Protein AF-A0A3M1F8Z7-F1 (afdb_monomer)

Mean predicted aligned error: 4.1 Å

Nearest PDB structures (foldseek):
  4fin-assembly2_A  TM=9.625E-01  e=6.842E-06  Escherichia coli K-12
  3j5s-assembly1_D  TM=9.482E-01  e=2.082E-05  Escherichia coli str. K-12 substr. MG1655
  6ha8-assembly1_V  TM=9.549E-01  e=4.007E-05  Bacillus subtilis subsp. subtilis str. 168
  4hzi-assembly1_B  TM=8.168E-01  e=9.385E-05  Leptospira interrogans serovar Copenhageni str. Fiocruz L1-130
  8fee-assembly1_H  TM=8.940E-01  e=3.711E-04  Mycolicibacterium smegmatis MC2 155

Radius of gyration: 15.21 Å; Cα contacts (8 Å, |Δi|>4): 110; chains: 1; bounding box: 30×30×42 Å

Foldseek 3Di:
DWFKWWAQFWADDDPDTLDGGDTDTDDPPDDDDDDDDPSSCPVVVLCCQQVVDPTPDTDMDGDPPDHRDDDDPDDDDDPPDDPVRVVPVD

Secondary structure (DSSP, 8-state):
-EEEEEEEEEEEETTEEEEEEEEEEEETT--------TTSSHHHHHHHHTTSS--SEEEEEE-TTPPP----SS----TTS-HHHHHH--

Structure (mmCIF, N/CA/C/O backbone):
data_AF-A0A3M1F8Z7-F1
#
_entry.id   AF-A0A3M1F8Z7-F1
#
loop_
_atom_site.group_PDB
_atom_site.id
_atom_site.type_symbol
_atom_site.label_atom_id
_atom_site.label_alt_id
_atom_site.label_comp_id
_atom_site.label_asym_id
_atom_site.label_entity_id
_atom_site.label_seq_id
_atom_site.pdbx_PDB_ins_code
_atom_site.Cartn_x
_atom_site.Cartn_y
_atom_site.Cartn_z
_atom_site.occupancy
_atom_site.B_iso_or_equiv
_atom_site.auth_seq_id
_atom_site.auth_comp_id
_atom_site.auth_asym_id
_atom_site.auth_atom_id
_atom_site.pdbx_PDB_model_num
ATOM 1 N N . MET A 1 1 ? -8.393 12.495 -12.176 1.00 91.69 1 MET A N 1
ATOM 2 C CA . MET A 1 1 ? -9.441 11.484 -11.897 1.00 91.69 1 MET A CA 1
ATOM 3 C C . MET A 1 1 ? -9.053 10.752 -10.615 1.00 91.69 1 MET A C 1
ATOM 5 O O . MET A 1 1 ? -7.873 10.763 -10.292 1.00 91.69 1 MET A O 1
ATOM 9 N N . MET A 1 2 ? -10.005 10.224 -9.840 1.00 96.19 2 MET A N 1
ATOM 10 C CA . MET A 1 2 ? -9.680 9.405 -8.661 1.00 96.19 2 MET A CA 1
ATOM 11 C C . MET A 1 2 ? -9.281 7.998 -9.116 1.00 96.19 2 MET A C 1
ATOM 13 O O . MET A 1 2 ? -9.922 7.473 -10.023 1.00 96.19 2 MET A O 1
ATOM 17 N N . LEU A 1 3 ? -8.221 7.432 -8.538 1.00 97.38 3 LEU A N 1
ATOM 18 C CA . LEU A 1 3 ? -7.702 6.107 -8.894 1.00 97.38 3 LEU A CA 1
ATOM 19 C C . LEU A 1 3 ? -7.876 5.105 -7.754 1.00 97.38 3 LEU A C 1
ATOM 21 O O . LEU A 1 3 ? -8.369 4.004 -7.992 1.00 97.38 3 LEU A O 1
ATOM 25 N N . VAL A 1 4 ? -7.490 5.498 -6.537 1.00 97.94 4 VAL A N 1
ATOM 26 C CA . VAL A 1 4 ? -7.583 4.679 -5.321 1.00 97.94 4 VAL A CA 1
ATOM 27 C C . VAL A 1 4 ? -8.011 5.558 -4.145 1.00 97.94 4 VAL A C 1
ATOM 29 O O . VAL A 1 4 ? -7.541 6.691 -4.029 1.00 97.94 4 VAL A O 1
ATOM 32 N N . SER A 1 5 ? -8.866 5.047 -3.263 1.00 98.06 5 SER A N 1
ATOM 33 C CA . SER A 1 5 ? -9.182 5.661 -1.973 1.00 98.06 5 SER A CA 1
ATOM 34 C C . SER A 1 5 ? -9.124 4.624 -0.864 1.00 98.06 5 SER A C 1
ATOM 36 O O . SER A 1 5 ? -9.503 3.470 -1.055 1.00 98.06 5 SER A O 1
ATOM 38 N N . LEU A 1 6 ? -8.607 5.048 0.282 1.00 98.56 6 LEU A N 1
ATOM 39 C CA . LEU A 1 6 ? -8.640 4.334 1.546 1.00 98.56 6 LEU A CA 1
ATOM 40 C C . LEU A 1 6 ? -9.487 5.169 2.494 1.00 98.56 6 LEU A C 1
ATOM 42 O O . LEU A 1 6 ? -9.262 6.376 2.595 1.00 98.56 6 LEU A O 1
ATOM 46 N N . GLU A 1 7 ? -10.429 4.519 3.163 1.00 98.62 7 GLU A N 1
ATOM 47 C CA . GLU A 1 7 ? -11.328 5.137 4.133 1.00 98.62 7 GLU A CA 1
ATOM 48 C C . GLU A 1 7 ? -11.261 4.342 5.438 1.00 98.62 7 GLU A C 1
ATOM 50 O O . GLU A 1 7 ? -11.654 3.171 5.483 1.00 98.62 7 GLU A O 1
ATOM 55 N N . GLY A 1 8 ? -10.707 4.960 6.484 1.00 98.50 8 GLY A N 1
ATOM 56 C CA . GLY A 1 8 ? -10.579 4.374 7.819 1.00 98.50 8 GLY A CA 1
ATOM 57 C C . GLY A 1 8 ? -9.813 3.049 7.853 1.00 98.50 8 GLY A C 1
ATOM 58 O O . GLY A 1 8 ? -10.165 2.162 8.633 1.00 98.50 8 GLY A O 1
ATOM 59 N N . VAL A 1 9 ? -8.795 2.872 7.004 1.00 98.69 9 VAL A N 1
ATOM 60 C CA . VAL A 1 9 ? -8.078 1.594 6.891 1.00 98.69 9 VAL A CA 1
ATOM 61 C C . VAL A 1 9 ? -7.229 1.325 8.132 1.00 98.69 9 VAL A C 1
ATOM 63 O O . VAL A 1 9 ? -6.282 2.056 8.422 1.00 98.69 9 VAL A O 1
ATOM 66 N N . SER A 1 10 ? -7.521 0.225 8.824 1.00 98.38 10 SER A N 1
ATOM 67 C CA . SER A 1 10 ? -6.719 -0.265 9.949 1.00 98.38 10 SER A CA 1
ATOM 68 C C . SER A 1 10 ? -6.144 -1.652 9.673 1.00 98.38 10 SER A C 1
ATOM 70 O O . SER A 1 10 ? -6.749 -2.478 8.985 1.00 98.38 10 SER A O 1
ATOM 72 N N . LYS A 1 11 ? -4.964 -1.913 10.242 1.00 97.94 11 LYS A N 1
ATOM 73 C CA . LYS A 1 11 ? -4.307 -3.222 10.208 1.00 97.94 11 LYS A CA 1
ATOM 74 C C . LYS A 1 11 ? -3.523 -3.467 11.488 1.00 97.94 11 LYS A C 1
ATOM 76 O O . LYS A 1 11 ? -2.706 -2.634 11.894 1.00 97.94 11 LYS A O 1
ATOM 81 N N . GLN A 1 12 ? -3.723 -4.637 12.072 1.00 96.44 12 GLN A N 1
ATOM 82 C CA . GLN A 1 12 ? -3.070 -5.103 13.280 1.00 96.44 12 GLN A CA 1
ATOM 83 C C . GLN A 1 12 ? -2.431 -6.475 13.038 1.00 96.44 12 GLN A C 1
ATOM 85 O O . GLN A 1 12 ? -2.997 -7.344 12.382 1.00 96.44 12 GLN A O 1
ATOM 90 N N . TYR A 1 13 ? -1.245 -6.688 13.609 1.00 94.12 13 TYR A N 1
ATOM 91 C CA . TYR A 1 13 ? -0.670 -8.025 13.739 1.00 94.12 13 TYR A CA 1
ATOM 92 C C . TYR A 1 13 ? -0.461 -8.339 15.212 1.00 94.12 13 TYR A C 1
ATOM 94 O O . TYR A 1 13 ? 0.319 -7.668 15.895 1.00 94.12 13 TYR A O 1
ATOM 102 N N . SER A 1 14 ? -1.147 -9.376 15.690 1.00 90.25 14 SER A N 1
ATOM 103 C CA . SER A 1 14 ? -1.175 -9.741 17.109 1.00 90.25 14 SER A CA 1
ATOM 104 C C . SER A 1 14 ? -1.541 -8.520 17.967 1.00 90.25 14 SER A C 1
ATOM 106 O O . SER A 1 14 ? -2.585 -7.921 17.754 1.00 90.25 14 SER A O 1
ATOM 108 N N . GLU A 1 15 ? -0.679 -8.083 18.882 1.00 90.12 15 GLU A N 1
ATOM 109 C CA . GLU A 1 15 ? -0.928 -6.927 19.758 1.00 90.12 15 GLU A CA 1
ATOM 110 C C . GLU A 1 15 ? -0.513 -5.577 19.140 1.00 90.12 15 GLU A C 1
ATOM 112 O O . GLU A 1 15 ? -0.672 -4.527 19.760 1.00 90.12 15 GLU A O 1
ATOM 117 N N . ARG A 1 16 ? 0.071 -5.570 17.933 1.00 92.25 16 ARG A N 1
ATOM 118 C CA . ARG A 1 16 ? 0.649 -4.361 17.335 1.00 92.25 16 ARG A CA 1
ATOM 119 C C . ARG A 1 16 ? -0.246 -3.782 16.250 1.00 92.25 16 ARG A C 1
ATOM 121 O O . ARG A 1 16 ? -0.330 -4.332 15.151 1.00 92.25 16 ARG A O 1
ATOM 128 N N . LEU A 1 17 ? -0.812 -2.612 16.525 1.00 93.94 17 LEU A N 1
ATOM 129 C CA . LEU A 1 17 ? -1.466 -1.777 15.522 1.00 93.94 17 LEU A CA 1
ATOM 130 C C . LEU A 1 17 ? -0.407 -1.184 14.576 1.00 93.94 17 LEU A C 1
ATOM 132 O O . LEU A 1 17 ? 0.502 -0.478 15.017 1.00 93.94 17 LEU A O 1
ATOM 136 N N . LEU A 1 18 ? -0.479 -1.527 13.288 1.00 95.69 18 LEU A N 1
ATOM 137 C CA . LEU A 1 18 ? 0.428 -1.007 12.260 1.00 95.69 18 LEU A CA 1
ATOM 138 C C . LEU A 1 18 ? -0.174 0.164 11.496 1.00 95.69 18 LEU A C 1
ATOM 140 O O . LEU A 1 18 ? 0.544 1.116 11.198 1.00 95.69 18 LEU A O 1
ATOM 144 N N . LEU A 1 19 ? -1.459 0.064 11.161 1.00 97.81 19 LEU A N 1
ATOM 145 C CA . LEU A 1 19 ? -2.229 1.106 10.494 1.00 97.81 19 LEU A CA 1
ATOM 146 C C . LEU A 1 19 ? -3.450 1.400 11.358 1.00 97.81 19 LEU A C 1
ATOM 148 O O . LEU A 1 19 ? -4.147 0.468 11.763 1.00 97.81 19 LEU A O 1
ATOM 152 N N . ASP A 1 20 ? -3.689 2.675 11.630 1.00 97.31 20 ASP A N 1
ATOM 153 C CA . ASP A 1 20 ? -4.787 3.138 12.469 1.00 97.31 20 ASP A CA 1
ATOM 154 C C . ASP A 1 20 ? -5.609 4.173 11.704 1.00 97.31 20 ASP A C 1
ATOM 156 O O . ASP A 1 20 ? -5.147 5.296 11.509 1.00 97.31 20 ASP A O 1
ATOM 160 N N . GLN A 1 21 ? -6.786 3.763 11.223 1.00 98.19 21 GLN A N 1
ATOM 161 C CA . GLN A 1 21 ? -7.767 4.619 10.552 1.00 98.19 21 GLN A CA 1
ATOM 162 C C . GLN A 1 21 ? -7.148 5.497 9.450 1.00 98.19 21 GLN A C 1
ATOM 164 O O . GLN A 1 21 ? -7.323 6.711 9.410 1.00 98.19 21 GLN A O 1
ATOM 169 N N . VAL A 1 22 ? -6.381 4.875 8.554 1.00 98.25 22 VAL A N 1
ATOM 170 C CA . VAL A 1 22 ? -5.690 5.567 7.465 1.00 98.25 22 VAL A CA 1
ATOM 171 C C . VAL A 1 22 ? -6.687 5.982 6.386 1.00 98.25 22 VAL A C 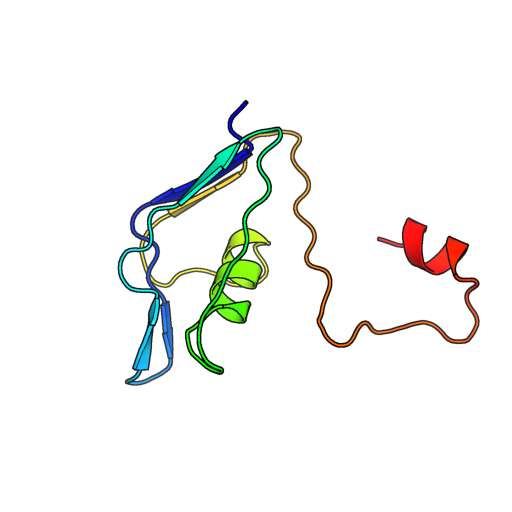1
ATOM 173 O O . VAL A 1 22 ? -7.285 5.127 5.729 1.00 98.25 22 VAL A O 1
ATOM 176 N N . ASP A 1 23 ? -6.777 7.289 6.153 1.00 98.25 23 ASP A N 1
ATOM 177 C CA . ASP A 1 23 ? -7.465 7.881 5.008 1.00 98.25 23 ASP A CA 1
ATOM 178 C C . ASP A 1 23 ? -6.451 8.349 3.956 1.00 98.25 23 ASP A C 1
ATOM 180 O O . ASP A 1 23 ? -5.510 9.094 4.250 1.00 98.25 23 ASP A O 1
ATOM 1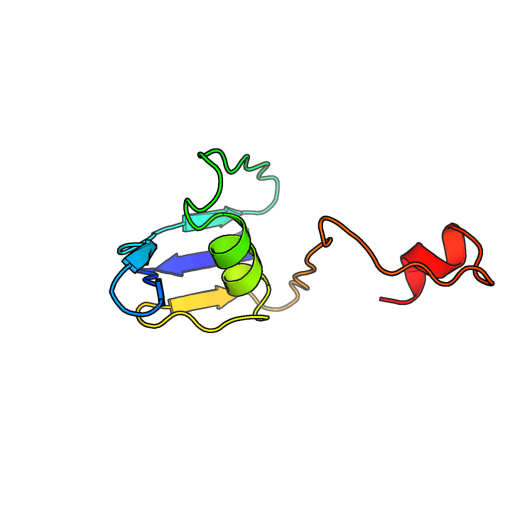84 N N . LEU A 1 24 ? -6.636 7.926 2.705 1.00 97.94 24 LEU A N 1
ATOM 185 C CA . LEU A 1 24 ? -5.770 8.310 1.588 1.00 97.94 24 LEU A CA 1
ATOM 186 C C . LEU A 1 24 ? -6.582 8.407 0.299 1.00 97.94 24 LEU A C 1
ATOM 188 O O . LEU A 1 24 ? -7.434 7.576 0.020 1.00 97.94 24 LEU A O 1
ATOM 192 N N . SER A 1 25 ? -6.286 9.401 -0.531 1.00 97.38 25 SER A N 1
ATOM 193 C CA . SER A 1 25 ? -6.829 9.511 -1.886 1.00 97.38 25 SER A CA 1
ATOM 194 C C . SER A 1 25 ? -5.686 9.645 -2.878 1.00 97.38 25 SER A C 1
ATOM 196 O O . SER A 1 25 ? -4.866 10.550 -2.745 1.00 97.38 25 SER A O 1
ATOM 198 N N . VAL A 1 26 ? -5.661 8.773 -3.883 1.00 97.56 26 VAL A N 1
ATOM 199 C CA . VAL A 1 26 ? -4.687 8.790 -4.977 1.00 97.56 26 VAL A CA 1
ATOM 200 C C . VAL A 1 26 ? -5.403 9.172 -6.263 1.00 97.56 26 VAL A C 1
ATOM 202 O O . VAL A 1 26 ? -6.364 8.520 -6.686 1.00 97.56 26 VAL A O 1
ATOM 205 N N . ARG A 1 27 ? -4.930 10.234 -6.907 1.00 97.44 27 ARG A N 1
ATOM 206 C CA . ARG A 1 27 ? -5.494 10.789 -8.135 1.00 97.44 27 ARG A CA 1
ATOM 207 C C . ARG A 1 27 ? -4.512 10.664 -9.295 1.00 97.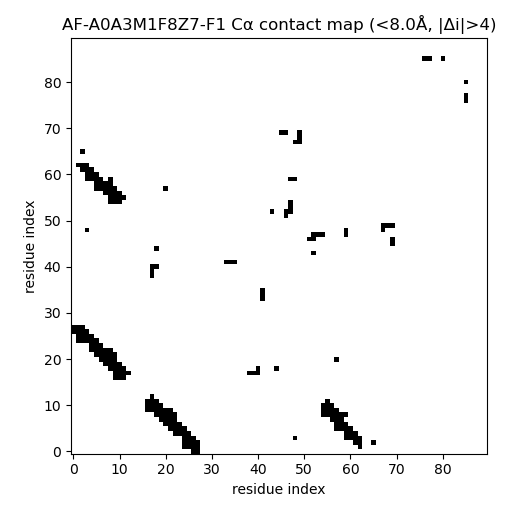44 27 ARG A C 1
ATOM 209 O O . ARG A 1 27 ? -3.304 10.524 -9.138 1.00 97.44 27 ARG A O 1
ATOM 216 N N . THR A 1 28 ? -5.050 10.738 -10.506 1.00 96.69 28 THR A N 1
ATOM 217 C CA . THR A 1 28 ? -4.258 10.802 -11.737 1.00 96.69 28 THR A CA 1
ATOM 218 C C . THR A 1 28 ? -3.261 11.954 -11.678 1.00 96.69 28 THR A C 1
ATOM 220 O O . THR A 1 28 ? -3.669 13.103 -11.523 1.00 96.69 28 THR A O 1
ATOM 223 N N . GLY A 1 29 ? -1.980 11.642 -11.878 1.00 96.75 29 GLY A N 1
ATOM 224 C CA . GLY A 1 29 ? -0.887 12.616 -11.868 1.00 96.75 29 GLY A CA 1
ATOM 225 C C . GLY A 1 29 ? -0.192 12.772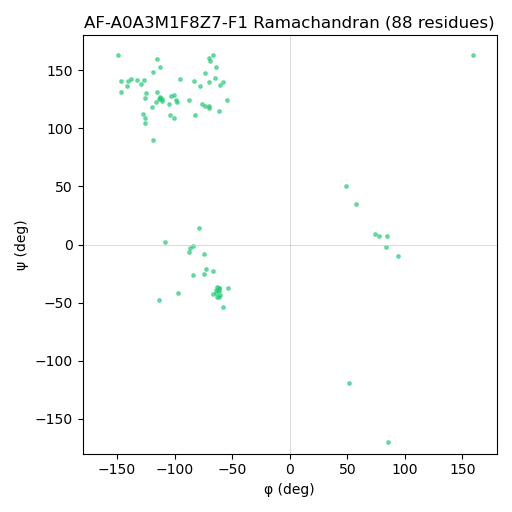 -10.516 1.00 96.75 29 GLY A C 1
ATOM 226 O O . GLY A 1 29 ? 0.878 13.383 -10.474 1.00 96.75 29 GLY A O 1
ATOM 227 N N . ASP A 1 30 ? -0.739 12.195 -9.443 1.00 97.31 30 ASP A N 1
ATOM 228 C CA . ASP A 1 30 ? -0.108 12.243 -8.129 1.00 97.31 30 ASP A CA 1
ATOM 229 C C . ASP A 1 30 ? 1.227 11.486 -8.128 1.00 97.31 30 ASP A C 1
ATOM 231 O O . ASP A 1 30 ? 1.390 10.434 -8.751 1.00 97.31 30 ASP A O 1
ATOM 235 N N . ARG A 1 31 ? 2.190 12.024 -7.377 1.00 96.56 31 ARG A N 1
ATOM 236 C CA . ARG A 1 31 ? 3.432 11.342 -7.006 1.00 96.56 31 ARG A CA 1
ATOM 237 C C . ARG A 1 31 ? 3.537 11.397 -5.492 1.00 96.56 31 ARG A C 1
ATOM 239 O O . ARG A 1 31 ? 3.742 12.470 -4.931 1.00 96.56 31 ARG A O 1
ATOM 246 N N . ILE A 1 32 ? 3.356 10.256 -4.841 1.00 95.88 32 ILE A N 1
ATOM 247 C CA . ILE A 1 32 ? 3.242 10.169 -3.383 1.00 95.88 32 ILE A CA 1
ATOM 248 C C . ILE A 1 32 ? 4.465 9.436 -2.839 1.00 95.88 32 ILE A C 1
ATOM 250 O O . ILE A 1 32 ? 4.784 8.335 -3.281 1.00 95.88 32 ILE A O 1
ATOM 254 N N . GLY A 1 33 ? 5.152 10.053 -1.878 1.00 96.00 33 GLY A N 1
ATOM 255 C CA . GLY A 1 33 ? 6.221 9.415 -1.115 1.00 96.00 33 GLY A CA 1
ATOM 256 C C . GLY A 1 33 ? 5.699 8.924 0.232 1.00 96.00 33 GLY A C 1
ATOM 257 O O . GLY A 1 33 ? 5.173 9.718 1.008 1.00 96.00 33 GLY A O 1
ATOM 258 N N . LEU A 1 34 ? 5.870 7.634 0.526 1.00 95.19 34 LEU A N 1
ATOM 259 C CA . LEU A 1 34 ? 5.528 7.044 1.820 1.00 95.19 34 LEU A CA 1
ATOM 260 C C . LEU A 1 34 ? 6.791 6.879 2.674 1.00 95.19 34 LEU A C 1
ATOM 262 O O . LEU A 1 34 ? 7.628 6.017 2.403 1.00 95.19 34 LEU A O 1
ATOM 266 N N . ILE A 1 35 ? 6.922 7.698 3.718 1.00 95.19 35 ILE A N 1
ATOM 267 C CA . ILE A 1 35 ? 8.085 7.712 4.616 1.00 95.19 35 ILE A CA 1
ATOM 268 C C . ILE A 1 35 ? 7.721 7.233 6.021 1.00 95.19 35 ILE A C 1
ATOM 270 O O . ILE A 1 35 ? 6.587 7.352 6.469 1.00 95.19 35 ILE A O 1
ATOM 274 N N . GLY A 1 36 ? 8.702 6.674 6.723 1.00 93.62 36 GLY A N 1
ATOM 275 C CA . GLY A 1 36 ? 8.535 6.143 8.073 1.00 93.62 36 GLY A CA 1
ATOM 276 C C . GLY A 1 36 ? 9.633 5.142 8.409 1.00 93.62 36 GLY A C 1
ATOM 277 O O . GLY A 1 36 ? 10.304 4.621 7.514 1.00 93.62 36 GLY A O 1
ATOM 278 N N . VAL A 1 37 ? 9.818 4.845 9.691 1.00 94.75 37 VAL A N 1
ATOM 279 C CA . VAL A 1 37 ? 10.829 3.879 10.156 1.00 94.75 37 VAL A CA 1
ATOM 280 C C . VAL A 1 37 ? 10.505 2.446 9.716 1.00 94.75 37 VAL A C 1
ATOM 282 O O . VAL A 1 37 ? 9.385 2.131 9.303 1.00 94.75 37 VAL A O 1
ATOM 285 N N . ASN A 1 38 ? 11.481 1.541 9.770 1.00 91.81 38 ASN A N 1
ATOM 286 C CA . ASN A 1 38 ? 11.226 0.130 9.475 1.00 91.81 38 ASN A CA 1
ATOM 287 C C . ASN A 1 38 ? 10.200 -0.460 10.452 1.00 91.81 38 ASN A C 1
ATOM 289 O O . ASN A 1 38 ? 10.209 -0.168 11.645 1.00 91.81 38 ASN A O 1
ATOM 293 N N . GLY A 1 39 ? 9.273 -1.255 9.914 1.00 90.38 39 GLY A N 1
ATOM 294 C CA . GLY A 1 39 ? 8.157 -1.805 10.681 1.00 90.38 39 GLY A CA 1
ATOM 295 C C . GLY A 1 39 ? 7.010 -0.827 10.966 1.00 90.38 39 GLY A C 1
ATOM 296 O O . GLY A 1 39 ? 6.101 -1.197 11.694 1.00 90.38 39 GLY A O 1
ATOM 297 N N . SER A 1 40 ? 6.998 0.387 10.402 1.00 92.81 40 SER A N 1
ATOM 298 C CA . SER A 1 40 ? 5.887 1.344 10.568 1.00 92.81 40 SER A CA 1
ATOM 299 C C . SER A 1 40 ? 4.653 1.057 9.692 1.00 92.81 40 SER A C 1
ATOM 301 O O . SER A 1 40 ? 3.851 1.954 9.479 1.00 92.81 40 SER A O 1
ATOM 303 N N . GLY A 1 41 ? 4.539 -0.133 9.093 1.00 94.88 41 GLY A N 1
ATOM 304 C CA . GLY A 1 41 ? 3.393 -0.497 8.247 1.00 94.88 41 GLY A CA 1
ATOM 305 C C . GLY A 1 41 ? 3.463 -0.064 6.776 1.00 94.88 41 GLY A C 1
ATOM 306 O O . GLY A 1 41 ? 2.501 -0.273 6.050 1.00 94.88 41 GLY A O 1
ATOM 307 N N . LYS A 1 42 ? 4.587 0.484 6.285 1.00 95.94 42 LYS A N 1
ATOM 308 C CA . LYS A 1 42 ? 4.697 0.957 4.885 1.00 95.94 42 LYS A CA 1
ATOM 309 C C . LYS A 1 42 ? 4.414 -0.132 3.847 1.00 95.94 42 LYS A C 1
ATOM 311 O O . LYS A 1 42 ? 3.570 0.045 2.979 1.00 95.94 42 LYS A O 1
ATOM 316 N N . THR A 1 43 ? 5.115 -1.260 3.951 1.00 95.19 43 THR A N 1
ATOM 317 C CA . THR A 1 43 ? 4.930 -2.397 3.039 1.00 95.19 43 THR A CA 1
ATOM 318 C C . THR A 1 43 ? 3.513 -2.954 3.142 1.00 95.19 43 THR A C 1
ATOM 320 O O . THR A 1 43 ? 2.908 -3.258 2.125 1.00 95.19 43 THR A O 1
ATOM 323 N N . THR A 1 44 ? 2.956 -3.014 4.354 1.00 96.19 44 THR A N 1
ATOM 324 C CA . THR A 1 44 ? 1.570 -3.432 4.600 1.00 96.19 44 THR A CA 1
ATOM 325 C C . THR A 1 44 ? 0.565 -2.509 3.908 1.00 96.19 44 THR A C 1
ATOM 327 O O . THR A 1 44 ? -0.325 -2.993 3.222 1.00 96.19 44 THR A O 1
ATOM 330 N N . LEU A 1 45 ? 0.736 -1.185 3.999 1.00 97.06 45 LEU A N 1
ATOM 331 C CA . LEU A 1 45 ? -0.127 -0.222 3.311 1.00 97.06 45 LEU A CA 1
ATOM 332 C C . LEU A 1 45 ? -0.080 -0.401 1.786 1.00 97.06 45 LEU A C 1
ATOM 334 O O . LEU A 1 45 ? -1.122 -0.400 1.136 1.00 97.06 45 LEU A O 1
ATOM 338 N N . LEU A 1 46 ? 1.118 -0.590 1.220 1.00 96.31 46 LEU A N 1
ATOM 339 C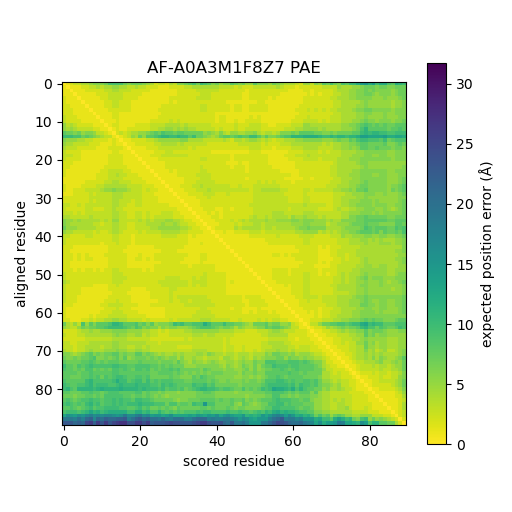 CA . LEU A 1 46 ? 1.284 -0.826 -0.217 1.00 96.31 46 LEU A CA 1
ATOM 340 C C . LEU A 1 46 ? 0.627 -2.138 -0.671 1.00 96.31 46 LEU A C 1
ATOM 342 O O . LEU A 1 46 ? -0.046 -2.145 -1.696 1.00 96.31 46 LEU A O 1
ATOM 346 N N . ARG A 1 47 ? 0.762 -3.220 0.106 1.00 96.12 47 ARG A N 1
ATOM 347 C CA . ARG A 1 47 ? 0.097 -4.507 -0.168 1.00 96.12 47 ARG A CA 1
ATOM 348 C C . ARG A 1 47 ? -1.422 -4.408 -0.100 1.00 96.12 47 ARG A C 1
ATOM 350 O O . ARG A 1 47 ? -2.100 -4.980 -0.947 1.00 96.12 47 ARG A O 1
ATOM 357 N N . ILE A 1 48 ? -1.949 -3.645 0.859 1.00 97.56 48 ILE A N 1
ATOM 358 C CA . ILE A 1 48 ? -3.387 -3.373 0.966 1.00 97.56 48 ILE A CA 1
ATOM 359 C C . ILE A 1 48 ? -3.894 -2.605 -0.259 1.00 97.56 48 ILE A C 1
ATOM 361 O O . ILE A 1 48 ? -4.907 -2.979 -0.842 1.00 97.56 48 ILE A O 1
ATOM 365 N N . ILE A 1 49 ? -3.167 -1.573 -0.702 1.00 96.88 49 ILE A N 1
ATOM 366 C CA . ILE A 1 49 ? -3.492 -0.828 -1.932 1.00 96.88 49 ILE A CA 1
ATOM 367 C C . ILE A 1 49 ? -3.450 -1.740 -3.168 1.00 96.88 49 ILE A C 1
ATOM 369 O O . ILE A 1 49 ? -4.307 -1.622 -4.041 1.00 96.88 49 ILE A O 1
ATOM 373 N N . ALA A 1 50 ? -2.472 -2.646 -3.237 1.00 95.38 50 ALA A N 1
ATOM 374 C CA . ALA A 1 50 ? -2.318 -3.608 -4.327 1.00 95.38 50 ALA A CA 1
ATOM 375 C C . ALA A 1 50 ? -3.337 -4.762 -4.290 1.00 95.38 50 ALA A C 1
ATOM 377 O O . ALA A 1 50 ? -3.409 -5.540 -5.235 1.00 95.38 50 ALA A O 1
ATOM 378 N N . GLY A 1 51 ? -4.124 -4.885 -3.218 1.00 95.25 51 GLY A N 1
ATOM 379 C CA . GLY A 1 51 ? -5.063 -5.991 -3.032 1.00 95.25 51 GLY A CA 1
ATOM 380 C C . GLY A 1 51 ? -4.404 -7.329 -2.673 1.00 95.25 51 GLY A C 1
ATOM 381 O O . GLY A 1 51 ? -5.094 -8.343 -2.623 1.00 95.25 51 GLY A O 1
ATOM 382 N N . GLU A 1 52 ? -3.099 -7.349 -2.387 1.00 95.44 52 GLU A N 1
ATOM 383 C CA . GLU A 1 52 ? -2.380 -8.541 -1.906 1.00 95.44 52 GLU A CA 1
ATOM 384 C C . GLU A 1 52 ? -2.733 -8.884 -0.452 1.00 95.44 52 GLU A C 1
ATOM 386 O O . GLU A 1 52 ? -2.537 -10.013 -0.001 1.00 95.44 52 GLU A O 1
ATOM 391 N N . GLU A 1 53 ? -3.244 -7.908 0.300 1.00 96.12 53 GLU A N 1
ATOM 392 C CA . GLU A 1 53 ? -3.591 -8.058 1.707 1.00 96.12 53 GLU A CA 1
ATOM 393 C C . GLU A 1 53 ? -4.889 -7.312 2.035 1.00 96.12 53 GLU A C 1
ATOM 395 O O . GLU A 1 53 ? -5.088 -6.175 1.618 1.00 96.12 53 GLU A O 1
ATOM 400 N N . ALA A 1 54 ? -5.782 -7.933 2.806 1.00 97.12 54 ALA A N 1
ATOM 401 C CA . ALA A 1 54 ? -7.006 -7.277 3.255 1.00 97.12 54 ALA A CA 1
ATOM 402 C C . ALA A 1 54 ? -6.747 -6.415 4.507 1.00 97.12 54 ALA A C 1
ATOM 404 O O . ALA A 1 54 ? -6.012 -6.855 5.405 1.00 97.12 54 ALA A O 1
ATOM 405 N N . PRO A 1 55 ? -7.363 -5.224 4.619 1.00 98.12 55 PRO A N 1
ATOM 406 C CA . PRO A 1 55 ? -7.385 -4.490 5.877 1.00 98.12 55 PRO A CA 1
ATOM 407 C C . PRO A 1 55 ? -8.267 -5.218 6.904 1.00 98.12 55 PRO A C 1
ATOM 409 O O . PRO A 1 55 ? -9.151 -5.991 6.535 1.00 98.12 55 PRO A O 1
ATOM 412 N N . ASP A 1 56 ? -8.044 -4.962 8.193 1.00 98.19 56 ASP A N 1
ATOM 413 C CA . ASP A 1 56 ? -8.883 -5.541 9.255 1.00 98.19 56 ASP A CA 1
ATOM 414 C C . ASP A 1 56 ? -10.160 -4.713 9.480 1.00 98.19 56 ASP A C 1
ATOM 416 O O . ASP A 1 56 ? -11.185 -5.237 9.911 1.00 98.19 56 ASP A O 1
ATOM 420 N N . ALA A 1 57 ? -10.104 -3.415 9.163 1.00 98.44 57 ALA A N 1
ATOM 421 C CA . ALA A 1 57 ? -11.238 -2.498 9.154 1.00 98.44 57 ALA A CA 1
ATOM 422 C C . ALA A 1 57 ? -11.042 -1.401 8.096 1.00 98.44 57 ALA A C 1
ATOM 424 O O . ALA A 1 57 ? -9.919 -1.162 7.646 1.00 98.44 57 ALA A O 1
ATOM 425 N N . GLY A 1 58 ? -12.132 -0.722 7.737 1.00 98.31 58 GLY A N 1
ATOM 426 C CA . GLY A 1 58 ? -12.147 0.296 6.687 1.00 98.31 58 GLY A CA 1
ATOM 427 C C . GLY A 1 58 ? -12.339 -0.292 5.291 1.00 98.31 58 GLY A C 1
ATOM 428 O O . GLY A 1 58 ? -12.659 -1.473 5.131 1.00 98.31 58 GLY A O 1
ATOM 429 N N . GLN A 1 59 ? -12.165 0.545 4.269 1.00 98.12 59 GLN A N 1
ATOM 430 C CA . GLN A 1 59 ? -12.396 0.164 2.878 1.00 98.12 59 GLN A CA 1
ATOM 431 C C . GLN A 1 59 ? -11.315 0.708 1.944 1.00 98.12 59 GLN A C 1
ATOM 433 O O . GLN A 1 59 ? -10.852 1.835 2.097 1.00 98.12 59 GLN A O 1
ATOM 438 N N . VAL A 1 60 ? -10.956 -0.101 0.944 1.00 98.25 60 VAL A N 1
ATOM 439 C CA . VAL A 1 60 ? -10.151 0.314 -0.209 1.00 98.25 60 VAL A CA 1
ATOM 440 C C . VAL A 1 60 ? -11.043 0.299 -1.446 1.00 98.25 60 VAL A C 1
ATOM 442 O O . VAL A 1 60 ? -11.642 -0.729 -1.762 1.00 98.25 60 VAL A O 1
ATOM 445 N N . THR A 1 61 ? -11.123 1.420 -2.157 1.00 97.69 61 THR A N 1
ATOM 446 C CA . THR A 1 61 ? -11.835 1.527 -3.436 1.00 97.69 61 THR A CA 1
ATOM 447 C C . THR A 1 61 ? -10.832 1.766 -4.553 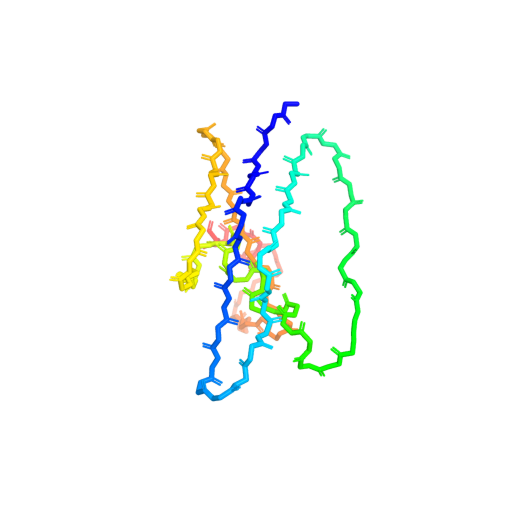1.00 97.69 61 THR A C 1
ATOM 449 O O . THR A 1 61 ? -10.054 2.715 -4.496 1.00 97.69 61 THR A O 1
ATOM 452 N N . VAL A 1 62 ? -10.872 0.929 -5.589 1.00 97.19 62 VAL A N 1
ATOM 453 C CA . VAL A 1 62 ? -10.096 1.098 -6.825 1.00 97.19 62 VAL A CA 1
ATOM 454 C C . VAL A 1 62 ? -11.076 1.374 -7.961 1.00 97.19 62 VAL A C 1
ATOM 456 O O . VAL A 1 62 ? -12.029 0.622 -8.167 1.00 97.19 62 VAL A O 1
ATOM 459 N N . TRP A 1 63 ? -10.877 2.476 -8.683 1.00 96.69 63 TRP A N 1
ATOM 460 C CA . TRP A 1 63 ? -11.778 2.867 -9.768 1.00 96.69 63 TRP A CA 1
ATOM 461 C C . TRP A 1 63 ? -11.583 1.973 -11.002 1.00 96.69 63 TRP A C 1
ATOM 463 O O . TRP A 1 63 ? -10.484 1.505 -11.293 1.00 96.69 63 TRP A O 1
ATOM 473 N N . GLY A 1 64 ? -12.667 1.736 -11.747 1.00 93.31 64 GLY A N 1
ATOM 474 C CA . GLY A 1 64 ? -12.667 0.828 -12.897 1.00 93.31 64 GLY A CA 1
ATOM 475 C C . GLY A 1 64 ? -11.649 1.207 -13.979 1.00 93.31 64 GLY A C 1
ATOM 476 O O . GLY A 1 64 ? -11.477 2.380 -14.305 1.00 93.31 64 GLY A O 1
ATOM 477 N N . GLY A 1 65 ? -10.991 0.194 -14.549 1.00 90.06 65 GLY A N 1
ATOM 478 C CA . GLY A 1 65 ? -9.945 0.363 -15.566 1.00 90.06 65 GLY A CA 1
ATOM 479 C C . GLY A 1 65 ? -8.551 0.657 -15.004 1.00 90.06 65 GLY A C 1
ATOM 480 O O . GLY A 1 65 ? -7.599 0.750 -15.776 1.00 90.06 65 GLY A O 1
ATOM 481 N N . VAL A 1 66 ? -8.406 0.777 -13.681 1.00 94.56 66 VAL A N 1
ATOM 482 C CA . VAL A 1 66 ? -7.103 0.887 -13.017 1.00 94.56 66 VAL A CA 1
ATOM 483 C C . VAL A 1 66 ? -6.564 -0.512 -12.727 1.00 94.56 66 VAL A C 1
ATOM 485 O O . VAL A 1 66 ? -7.217 -1.309 -12.057 1.00 94.56 66 VAL A O 1
ATOM 488 N N 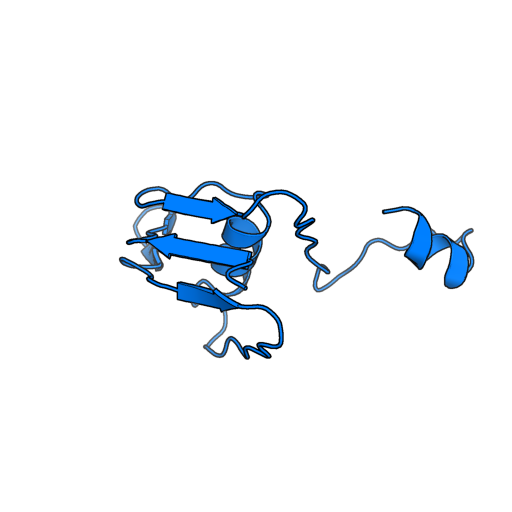. ARG A 1 67 ? -5.352 -0.797 -13.212 1.00 91.31 67 ARG A N 1
ATOM 489 C CA . ARG A 1 67 ? -4.541 -1.937 -12.770 1.00 91.31 67 ARG A CA 1
ATOM 490 C C . ARG A 1 67 ? -3.545 -1.424 -11.735 1.00 91.31 67 ARG A C 1
ATOM 492 O O . ARG A 1 67 ? -2.795 -0.493 -12.026 1.00 91.31 67 ARG A O 1
ATOM 499 N N . VAL A 1 68 ? -3.569 -2.002 -10.539 1.00 93.50 68 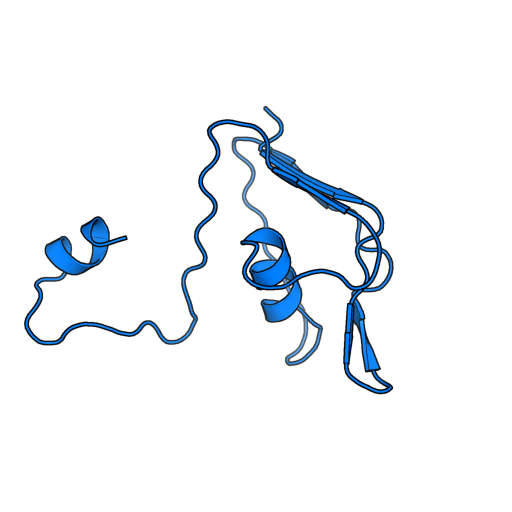VAL A N 1
ATOM 500 C CA . VAL A 1 68 ? -2.597 -1.708 -9.480 1.00 93.50 68 VAL A CA 1
ATOM 501 C C . VAL A 1 68 ? -1.571 -2.834 -9.465 1.00 93.50 68 VAL A C 1
ATOM 503 O O . VAL A 1 68 ? -1.950 -3.997 -9.442 1.00 93.50 68 VAL A O 1
ATOM 506 N N . GLU A 1 69 ? -0.291 -2.478 -9.500 1.00 90.56 69 GLU A N 1
ATOM 507 C CA . GLU A 1 69 ? 0.834 -3.414 -9.453 1.00 90.56 69 GLU A CA 1
ATOM 508 C C . GLU A 1 69 ? 1.818 -2.962 -8.375 1.00 90.56 69 GLU A C 1
ATOM 510 O O . GLU A 1 69 ? 2.108 -1.766 -8.246 1.00 90.56 69 GLU A O 1
ATOM 515 N N . LEU A 1 70 ? 2.335 -3.920 -7.607 1.00 90.94 70 LEU A N 1
ATOM 516 C CA . LEU A 1 70 ? 3.351 -3.687 -6.590 1.00 90.94 70 LEU A CA 1
ATOM 517 C C . LEU A 1 70 ? 4.700 -4.189 -7.103 1.00 90.94 70 LEU A C 1
ATOM 519 O O . LEU A 1 70 ? 4.867 -5.371 -7.374 1.00 90.94 70 LEU A O 1
ATOM 523 N N . LEU A 1 71 ? 5.691 -3.300 -7.183 1.00 88.94 71 LEU A N 1
ATOM 524 C CA . LEU A 1 71 ? 7.073 -3.717 -7.406 1.00 88.94 71 LEU A CA 1
ATOM 525 C C . LEU A 1 71 ? 7.684 -4.145 -6.058 1.00 88.94 71 LEU A C 1
ATOM 527 O O . LEU A 1 71 ? 7.880 -3.284 -5.190 1.00 88.94 71 LEU A O 1
ATOM 531 N N . PRO A 1 72 ? 7.980 -5.438 -5.842 1.00 86.25 72 PRO A N 1
ATOM 532 C CA . PRO A 1 72 ? 8.604 -5.897 -4.606 1.00 86.25 72 PRO A CA 1
ATOM 533 C C . PRO A 1 72 ? 10.013 -5.316 -4.439 1.00 86.25 72 PRO A C 1
ATOM 535 O O . PRO A 1 72 ? 10.706 -5.023 -5.410 1.00 86.25 72 PRO A O 1
ATOM 538 N N . GLN A 1 73 ? 10.452 -5.182 -3.183 1.00 81.56 73 GLN A N 1
ATOM 539 C CA . GLN A 1 73 ? 11.812 -4.721 -2.865 1.00 81.56 73 GLN A CA 1
ATOM 540 C C . GLN A 1 73 ? 12.885 -5.668 -3.413 1.00 81.56 73 GLN A C 1
ATOM 542 O O . GLN A 1 73 ? 13.921 -5.213 -3.888 1.00 81.56 73 GLN A O 1
ATOM 547 N N . GLU A 1 74 ? 12.609 -6.970 -3.365 1.00 87.19 74 GLU A N 1
ATOM 548 C CA . GLU A 1 74 ? 13.433 -8.030 -3.940 1.00 87.19 74 GLU A CA 1
ATOM 549 C C . GLU A 1 74 ? 12.597 -8.754 -5.006 1.00 87.19 74 GLU A C 1
ATOM 551 O O . GLU A 1 74 ? 11.837 -9.669 -4.678 1.00 87.19 74 GLU A O 1
ATOM 556 N N . PRO A 1 75 ? 12.637 -8.305 -6.272 1.00 86.88 75 PRO A N 1
ATOM 557 C CA . PRO A 1 75 ? 11.907 -8.961 -7.346 1.00 86.88 75 PRO A CA 1
ATOM 558 C C . PRO A 1 75 ? 12.532 -10.312 -7.681 1.00 86.88 75 PRO A C 1
ATOM 560 O O . PRO A 1 75 ? 13.752 -10.452 -7.755 1.00 86.88 75 PRO A O 1
ATOM 563 N N . HIS A 1 76 ? 11.678 -11.304 -7.929 1.00 86.62 76 HIS A N 1
ATOM 564 C CA . HIS A 1 76 ? 12.117 -12.554 -8.526 1.00 86.62 76 HIS A CA 1
ATOM 565 C C . HIS A 1 76 ? 12.338 -12.327 -10.021 1.00 86.62 76 HIS A C 1
ATOM 567 O O . HIS A 1 76 ? 11.419 -11.907 -10.724 1.00 86.62 76 HIS A O 1
ATOM 573 N N . LEU A 1 77 ? 13.558 -12.577 -10.489 1.00 88.94 77 LEU A N 1
ATOM 574 C CA . LEU A 1 77 ? 13.946 -12.399 -11.880 1.00 88.94 77 LEU A CA 1
ATOM 575 C C . LEU A 1 77 ? 14.326 -13.762 -12.455 1.00 88.94 77 LEU A C 1
ATOM 577 O O . LEU A 1 77 ? 15.212 -14.432 -11.936 1.00 88.94 77 LEU A O 1
ATOM 581 N N . ASP A 1 78 ? 13.643 -14.156 -13.525 1.00 89.31 78 ASP A N 1
ATOM 582 C CA . ASP A 1 78 ? 14.040 -15.269 -14.393 1.00 89.31 78 ASP A CA 1
ATOM 583 C C . ASP A 1 78 ? 15.417 -15.006 -15.046 1.00 89.31 78 ASP A C 1
ATOM 585 O O . ASP A 1 78 ? 15.571 -14.069 -15.833 1.00 89.31 78 ASP A O 1
ATOM 589 N N . GLU A 1 79 ? 16.422 -15.814 -14.707 1.00 91.12 79 GLU A N 1
ATOM 590 C CA . GLU A 1 79 ? 17.794 -15.669 -15.219 1.00 91.12 79 GLU A CA 1
ATOM 591 C C . GLU A 1 79 ? 17.900 -15.942 -16.728 1.00 91.12 79 GLU A C 1
ATOM 593 O O . GLU A 1 79 ? 18.807 -15.423 -17.382 1.00 91.12 79 GLU A O 1
ATOM 598 N N . ASP A 1 80 ? 16.953 -16.697 -17.293 1.00 94.31 80 ASP A N 1
ATOM 599 C CA . ASP A 1 80 ? 16.918 -17.035 -18.718 1.00 94.31 80 ASP A CA 1
ATOM 600 C C . ASP A 1 80 ? 16.175 -15.977 -19.559 1.00 94.31 80 ASP A C 1
ATOM 602 O O . ASP A 1 80 ? 16.158 -16.045 -20.792 1.00 94.31 80 ASP A O 1
ATOM 606 N N . ALA A 1 81 ? 15.557 -14.983 -18.915 1.00 93.06 81 ALA A N 1
ATOM 607 C CA . ALA A 1 81 ? 14.791 -13.930 -19.572 1.00 93.06 81 ALA A CA 1
ATOM 608 C C . ALA A 1 81 ? 15.630 -12.666 -19.811 1.00 93.06 81 ALA A C 1
ATOM 610 O O . ALA A 1 81 ? 16.413 -12.227 -18.965 1.00 93.06 81 ALA A O 1
ATOM 611 N N . THR A 1 82 ? 15.415 -12.001 -20.950 1.00 94.00 82 THR A N 1
ATOM 612 C CA . THR A 1 82 ? 15.983 -10.662 -21.146 1.00 94.00 82 THR A CA 1
ATOM 613 C C . THR A 1 82 ? 15.273 -9.645 -20.252 1.00 94.00 82 THR A C 1
ATOM 615 O O . THR A 1 82 ? 14.134 -9.843 -19.836 1.00 94.00 82 THR A O 1
ATOM 618 N N . VAL A 1 83 ? 15.902 -8.489 -20.013 1.00 90.44 83 VAL A N 1
ATOM 619 C CA . VAL A 1 83 ? 15.268 -7.382 -19.271 1.00 90.44 83 VAL A CA 1
ATOM 620 C C . VAL A 1 83 ? 13.913 -6.995 -19.876 1.00 90.44 83 VAL A C 1
ATOM 622 O O . VAL A 1 83 ? 12.981 -6.679 -19.144 1.00 90.44 83 VAL A O 1
ATOM 625 N N . LEU A 1 84 ? 13.791 -7.035 -21.207 1.00 91.06 84 LEU A N 1
ATOM 626 C CA . LEU A 1 84 ? 12.543 -6.704 -21.889 1.00 91.06 84 LEU A CA 1
ATOM 627 C C . LEU A 1 84 ? 11.450 -7.734 -21.586 1.00 91.06 84 LEU A C 1
ATOM 629 O O . LEU A 1 84 ? 10.315 -7.353 -21.310 1.00 91.06 84 LEU A O 1
ATOM 633 N N . ASP A 1 85 ? 11.806 -9.019 -21.587 1.00 91.06 85 ASP A N 1
ATOM 634 C CA . ASP A 1 85 ? 10.877 -10.106 -21.276 1.00 91.06 85 ASP A CA 1
ATOM 635 C C . ASP A 1 85 ? 10.360 -10.004 -19.836 1.00 91.06 85 ASP A C 1
ATOM 637 O O . ASP A 1 85 ? 9.179 -10.245 -19.595 1.00 91.06 85 ASP A O 1
ATOM 641 N N . GLN A 1 86 ? 11.203 -9.576 -18.888 1.00 86.94 86 GLN A N 1
ATOM 642 C CA . GLN A 1 86 ? 10.793 -9.361 -17.494 1.00 86.94 86 GLN A CA 1
ATOM 643 C C . GLN A 1 86 ? 9.710 -8.284 -17.356 1.00 86.94 86 GLN A C 1
ATOM 645 O O . GLN A 1 86 ? 8.808 -8.412 -16.533 1.00 86.94 86 GLN A O 1
ATOM 650 N N . LEU A 1 87 ? 9.780 -7.217 -18.159 1.00 82.12 87 LEU A N 1
ATOM 651 C CA . LEU A 1 87 ? 8.862 -6.077 -18.053 1.00 82.12 87 LEU A CA 1
ATOM 652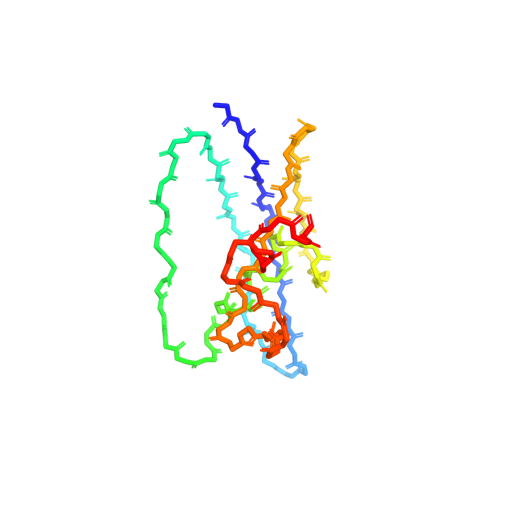 C C . LEU A 1 87 ? 7.457 -6.366 -18.597 1.00 82.12 87 LEU A C 1
ATOM 654 O O . LEU A 1 87 ? 6.510 -5.703 -18.182 1.00 82.12 87 LEU A O 1
ATOM 658 N N . PHE A 1 88 ? 7.316 -7.318 -19.524 1.00 80.62 88 PHE A N 1
ATOM 659 C CA . PHE A 1 88 ? 6.048 -7.601 -20.213 1.00 80.62 88 PHE A CA 1
ATOM 660 C C . PHE A 1 88 ? 5.382 -8.918 -19.801 1.00 80.62 88 PHE A C 1
ATOM 662 O O . PHE A 1 88 ? 4.338 -9.268 -20.350 1.00 80.62 88 PHE A O 1
ATOM 669 N N . ARG A 1 89 ? 5.965 -9.653 -18.850 1.00 67.50 89 ARG A N 1
ATOM 670 C CA . ARG A 1 89 ? 5.408 -10.914 -18.337 1.00 67.50 89 ARG A CA 1
ATOM 671 C C . ARG A 1 89 ? 4.361 -10.738 -17.226 1.00 67.50 89 ARG A C 1
ATOM 673 O O . ARG A 1 89 ? 3.830 -11.747 -16.770 1.00 67.50 89 ARG A O 1
ATOM 680 N N . SER A 1 90 ? 4.068 -9.504 -16.807 1.00 57.50 90 SER A N 1
ATOM 681 C CA . SER A 1 90 ? 3.152 -9.180 -15.703 1.00 57.50 90 SER A CA 1
ATOM 682 C C . SER A 1 90 ? 1.674 -9.132 -16.084 1.00 57.50 90 SER A C 1
ATOM 684 O O . SER A 1 90 ? 1.236 -8.360 -16.969 1.00 57.50 90 SER A O 1
#

pLDDT: mean 93.6, std 6.26, range [57.5, 98.69]

Solvent-accessible surface area (backbone atoms only — not comparable to full-atom values): 5846 Å² total; per-residue (Å²): 95,78,45,37,39,33,44,44,28,20,35,66,58,91,95,44,76,45,38,75,55,41,68,48,79,43,42,68,88,68,83,84,84,89,83,75,64,93,86,56,33,65,69,59,53,52,31,39,74,45,65,79,37,83,65,79,38,61,47,79,49,71,40,90,93,67,85,68,82,76,84,59,96,78,68,90,72,65,86,91,50,54,76,68,55,66,72,70,73,117

Sequence (90 aa):
MMLVSLEGVSKQYSERLLLDQVDLSVRTGDRIGLIGVNGSGKTTLLRIIAGEEAPDAGQVTVWGGVRVELLPQEPHLDEDATVLDQLFRS